Protein AF-M3C4D0-F1 (afdb_monomer_lite)

Organism: Streptomyces mobaraensis (strain ATCC 29032 / DSM 40847 / JCM 4168 / NBRC 13819 / NCIMB 11159 / IPCR 16-22) (NCBI:txid1223523)

Structure (mmCIF, N/CA/C/O backbone):
data_AF-M3C4D0-F1
#
_entry.id   AF-M3C4D0-F1
#
loop_
_atom_site.group_PDB
_atom_site.id
_atom_site.type_symbol
_atom_site.label_atom_id
_atom_site.label_alt_id
_atom_site.label_comp_id
_atom_site.label_asym_id
_atom_site.label_entity_id
_atom_site.label_seq_id
_atom_site.pdbx_PDB_ins_code
_atom_site.Cartn_x
_atom_site.Cartn_y
_atom_site.Cartn_z
_atom_site.occupancy
_atom_site.B_iso_or_equiv
_atom_site.auth_seq_id
_atom_site.auth_comp_id
_atom_site.auth_asym_id
_atom_site.auth_atom_id
_atom_site.pdbx_PDB_model_num
ATOM 1 N N . MET A 1 1 ? -4.540 38.639 2.499 1.00 37.72 1 MET A N 1
ATOM 2 C CA . MET A 1 1 ? -3.939 38.713 1.152 1.00 37.72 1 MET A CA 1
ATOM 3 C C . MET A 1 1 ? -3.276 37.371 0.884 1.00 37.72 1 MET A C 1
ATOM 5 O O . MET A 1 1 ? -2.331 37.038 1.586 1.00 37.72 1 MET A O 1
ATOM 9 N N . SER A 1 2 ? -3.838 36.569 -0.017 1.00 43.34 2 SER A N 1
ATOM 10 C CA . SER A 1 2 ? -3.264 35.296 -0.474 1.00 43.34 2 SER A CA 1
ATOM 11 C C . SER A 1 2 ? -1.932 35.503 -1.199 1.00 43.34 2 SER A C 1
ATOM 13 O O . SER A 1 2 ? -1.745 36.558 -1.806 1.00 43.34 2 SER A O 1
ATOM 15 N N . PRO A 1 3 ? -1.102 34.460 -1.310 1.00 52.19 3 PRO A N 1
ATOM 16 C CA . PRO A 1 3 ? -0.459 34.128 -2.564 1.00 52.19 3 PRO A CA 1
ATOM 17 C C . PRO A 1 3 ? -1.253 33.020 -3.267 1.00 52.19 3 PRO A C 1
ATOM 19 O O . PRO A 1 3 ? -1.739 32.069 -2.652 1.00 52.19 3 PRO A O 1
ATOM 22 N N . ALA A 1 4 ? -1.433 33.212 -4.567 1.00 44.78 4 ALA A N 1
ATOM 23 C CA . ALA A 1 4 ? -2.044 32.281 -5.494 1.00 44.78 4 ALA A CA 1
ATOM 24 C C . ALA A 1 4 ? -0.954 31.573 -6.309 1.00 44.78 4 ALA A C 1
ATOM 26 O O . ALA A 1 4 ? 0.074 32.173 -6.606 1.00 44.78 4 ALA A O 1
ATOM 27 N N . ALA A 1 5 ? -1.302 30.360 -6.741 1.00 48.38 5 ALA A N 1
ATOM 28 C CA . ALA A 1 5 ? -0.804 29.645 -7.914 1.00 48.38 5 ALA A CA 1
ATOM 29 C C . ALA A 1 5 ? 0.616 29.049 -7.869 1.00 48.38 5 ALA A C 1
ATOM 31 O O . ALA A 1 5 ? 1.618 29.748 -7.951 1.00 48.38 5 ALA A O 1
ATOM 32 N N . GLY A 1 6 ? 0.634 27.710 -7.898 1.00 41.53 6 GLY A N 1
ATOM 33 C CA . GLY A 1 6 ? 1.758 26.903 -8.371 1.00 41.53 6 GLY A CA 1
ATOM 34 C C . GLY A 1 6 ? 2.620 26.328 -7.259 1.00 41.53 6 GLY A C 1
ATOM 35 O O . GLY A 1 6 ? 3.748 26.763 -7.087 1.00 41.53 6 GLY A O 1
ATOM 36 N N . GLY A 1 7 ? 2.102 25.344 -6.517 1.00 44.56 7 GLY A N 1
ATOM 37 C CA . GLY A 1 7 ? 2.962 24.503 -5.687 1.00 44.56 7 GLY A CA 1
ATOM 38 C C . GLY A 1 7 ? 3.956 23.759 -6.578 1.00 44.56 7 GLY A C 1
ATOM 39 O O . GLY A 1 7 ? 3.548 22.988 -7.447 1.00 44.56 7 GLY A O 1
ATOM 40 N N . GLU A 1 8 ? 5.242 24.038 -6.388 1.00 45.16 8 GLU A N 1
ATOM 41 C CA . GLU A 1 8 ? 6.357 23.234 -6.882 1.00 45.16 8 GLU A CA 1
ATOM 42 C C . GLU A 1 8 ? 6.132 21.755 -6.538 1.00 45.16 8 GLU A C 1
ATOM 44 O O . GLU A 1 8 ? 5.746 21.399 -5.424 1.00 45.16 8 GLU A O 1
ATOM 49 N N . ALA A 1 9 ? 6.311 20.901 -7.542 1.00 51.12 9 ALA A N 1
ATOM 50 C CA . ALA A 1 9 ? 6.017 19.476 -7.525 1.00 51.12 9 ALA A CA 1
ATOM 51 C C . ALA A 1 9 ? 7.062 18.665 -6.735 1.00 51.12 9 ALA A C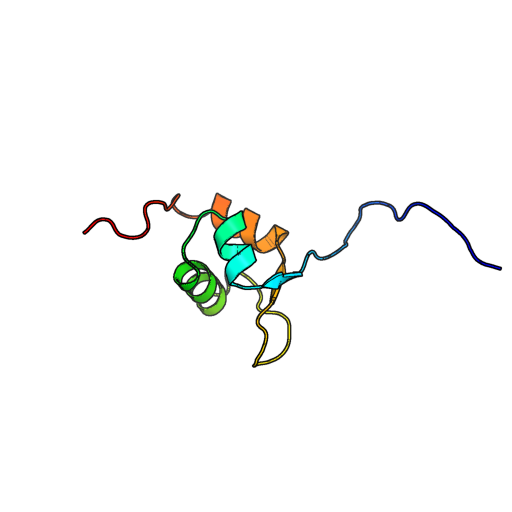 1
ATOM 53 O O . ALA A 1 9 ? 7.692 17.765 -7.280 1.00 51.12 9 ALA A O 1
ATOM 54 N N . ASP A 1 10 ? 7.200 18.952 -5.442 1.00 49.53 10 ASP A N 1
ATOM 55 C CA . ASP A 1 10 ? 8.022 18.204 -4.494 1.00 49.53 10 ASP A CA 1
ATOM 56 C C . ASP A 1 10 ? 7.162 17.798 -3.283 1.00 49.53 10 ASP A C 1
ATOM 58 O O . ASP A 1 10 ? 6.911 18.582 -2.370 1.00 49.53 10 ASP A O 1
ATOM 62 N N . GLY A 1 11 ? 6.693 16.543 -3.267 1.00 47.81 11 GLY A N 1
ATOM 63 C CA . GLY A 1 11 ? 6.242 15.886 -2.030 1.00 47.81 11 GLY A CA 1
ATOM 64 C C . GLY A 1 11 ? 4.738 15.810 -1.738 1.00 47.81 11 GLY A C 1
ATOM 65 O O . GLY A 1 11 ? 4.370 15.607 -0.582 1.00 47.81 11 GLY A O 1
ATOM 66 N N . GLU A 1 12 ? 3.843 15.911 -2.724 1.00 62.69 12 GLU A N 1
ATOM 67 C CA . GLU A 1 12 ? 2.422 15.617 -2.478 1.00 62.69 12 GLU A CA 1
ATOM 68 C C . GLU A 1 12 ? 2.196 14.093 -2.446 1.00 62.69 12 GLU A C 1
ATOM 70 O O . GLU A 1 12 ? 1.908 13.461 -3.463 1.00 62.69 12 GLU A O 1
ATOM 75 N N . THR A 1 13 ? 2.382 13.485 -1.268 1.00 69.88 13 THR A N 1
ATOM 76 C CA . THR A 1 13 ? 2.084 12.071 -0.982 1.00 69.88 13 THR A CA 1
ATOM 77 C C . THR A 1 13 ? 0.690 11.717 -1.507 1.00 69.88 13 THR A C 1
ATOM 79 O O . THR A 1 13 ? -0.334 12.047 -0.900 1.00 69.88 13 THR A O 1
ATOM 82 N N . ARG A 1 14 ? 0.630 11.018 -2.646 1.00 87.81 14 ARG A N 1
ATOM 83 C CA . ARG A 1 14 ? -0.633 10.612 -3.267 1.00 87.81 14 ARG A CA 1
ATOM 84 C C . ARG A 1 14 ? -1.142 9.347 -2.593 1.00 87.81 14 ARG A C 1
ATOM 86 O O . ARG A 1 14 ? -0.908 8.231 -3.054 1.00 87.81 14 ARG A O 1
ATOM 93 N N . LEU A 1 15 ? -1.844 9.546 -1.484 1.00 93.06 15 LEU A N 1
ATOM 94 C CA . LEU A 1 15 ? -2.464 8.473 -0.723 1.00 93.06 15 LEU A CA 1
ATOM 95 C C . LEU A 1 15 ? -3.714 7.943 -1.432 1.00 93.06 15 LEU A C 1
ATOM 97 O O . LEU A 1 15 ? -4.685 8.666 -1.649 1.00 93.06 15 LEU A O 1
ATOM 101 N N . VAL A 1 16 ? -3.705 6.653 -1.748 1.00 93.31 16 VAL A N 1
ATOM 102 C CA . VAL A 1 16 ? -4.796 5.950 -2.427 1.00 93.31 16 VAL A CA 1
ATOM 103 C C . VAL A 1 16 ? -5.301 4.775 -1.599 1.00 93.31 16 VAL A C 1
ATOM 105 O O . VAL A 1 16 ? -4.578 4.202 -0.787 1.00 93.31 16 VAL A O 1
ATOM 108 N N . THR A 1 17 ? -6.565 4.401 -1.788 1.00 95.00 17 THR A N 1
ATOM 109 C CA . THR A 1 17 ? -7.138 3.211 -1.143 1.00 95.00 17 THR A CA 1
ATOM 110 C C . THR A 1 17 ? -6.489 1.933 -1.673 1.00 95.00 17 THR A C 1
ATOM 112 O O . THR A 1 17 ? -5.891 1.924 -2.747 1.00 95.00 17 THR A O 1
ATOM 115 N N . THR A 1 18 ? -6.652 0.818 -0.955 1.00 94.06 18 THR A N 1
ATOM 116 C CA . THR A 1 18 ? -6.164 -0.501 -1.399 1.00 94.06 18 THR A CA 1
ATOM 117 C C . THR A 1 18 ? -6.627 -0.866 -2.811 1.00 94.06 18 THR A C 1
ATOM 119 O O . THR A 1 18 ? -5.862 -1.451 -3.569 1.00 94.06 18 THR A O 1
ATOM 122 N N . GLU A 1 19 ? -7.875 -0.545 -3.160 1.00 93.75 19 GLU A N 1
ATOM 123 C CA . GLU A 1 19 ? -8.451 -0.861 -4.473 1.00 93.75 19 GLU A CA 1
ATOM 124 C C . GLU A 1 19 ? -7.811 -0.030 -5.586 1.00 93.75 19 GLU A C 1
ATOM 126 O O . GLU A 1 19 ? -7.421 -0.577 -6.613 1.00 93.75 19 GLU A O 1
ATOM 131 N N . LEU A 1 20 ? -7.623 1.272 -5.359 1.00 94.62 20 LEU A N 1
ATOM 132 C CA . LEU A 1 20 ? -6.940 2.147 -6.312 1.00 94.62 20 LEU A CA 1
ATOM 133 C C . LEU A 1 20 ? -5.453 1.802 -6.445 1.00 94.62 20 LEU A C 1
ATOM 135 O O . LEU A 1 20 ? -4.926 1.810 -7.552 1.00 94.62 20 LEU A O 1
ATOM 139 N N . ALA A 1 21 ? -4.785 1.451 -5.343 1.00 93.75 21 ALA A N 1
ATOM 140 C CA . ALA A 1 21 ? -3.404 0.974 -5.361 1.00 93.75 21 ALA A CA 1
ATOM 141 C C . ALA A 1 21 ? -3.258 -0.303 -6.201 1.00 93.75 21 ALA A C 1
ATOM 143 O O . ALA A 1 21 ? -2.343 -0.416 -7.011 1.00 93.75 21 ALA A O 1
ATOM 144 N N . ALA A 1 22 ? -4.180 -1.251 -6.019 1.00 92.88 22 ALA A N 1
ATOM 145 C CA . ALA A 1 22 ? -4.226 -2.498 -6.771 1.00 92.88 22 ALA A CA 1
ATOM 146 C C . ALA A 1 22 ? -4.414 -2.238 -8.271 1.00 92.88 22 ALA A C 1
ATOM 148 O O . ALA A 1 22 ? -3.656 -2.765 -9.083 1.00 92.88 22 ALA A O 1
ATOM 149 N N . LEU A 1 23 ? -5.361 -1.363 -8.622 1.00 93.88 23 LEU A N 1
ATOM 150 C CA . LEU A 1 23 ? -5.607 -0.952 -10.001 1.00 93.88 23 LEU A CA 1
ATOM 151 C C . LEU A 1 23 ? -4.372 -0.289 -10.630 1.00 93.88 23 LEU A C 1
ATOM 153 O O . LEU A 1 23 ? -3.993 -0.645 -11.740 1.00 93.88 23 LEU A O 1
ATOM 157 N N . ALA A 1 24 ? -3.725 0.635 -9.915 1.00 91.62 24 ALA A N 1
ATOM 158 C CA . ALA A 1 24 ? -2.553 1.358 -10.408 1.00 91.62 24 ALA A CA 1
ATOM 159 C C . ALA A 1 24 ? -1.340 0.441 -10.631 1.00 91.62 24 ALA A C 1
ATOM 161 O O . ALA A 1 24 ? -0.648 0.569 -11.636 1.00 91.62 24 ALA A O 1
ATOM 162 N N . ALA A 1 25 ? -1.101 -0.504 -9.718 1.00 90.31 25 ALA A N 1
ATOM 163 C CA . ALA A 1 25 ? -0.018 -1.479 -9.841 1.00 90.31 25 ALA A CA 1
ATOM 164 C C . ALA A 1 25 ? -0.356 -2.659 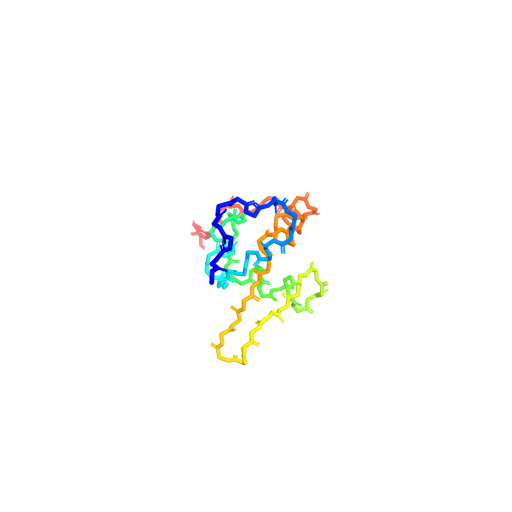-10.768 1.00 90.31 25 ALA A C 1
ATOM 166 O O . ALA A 1 25 ? 0.509 -3.496 -11.021 1.00 90.31 25 ALA A O 1
ATOM 167 N N . GLY A 1 26 ? -1.605 -2.761 -11.234 1.00 91.31 26 GLY A N 1
ATOM 168 C CA . GLY A 1 26 ? -2.081 -3.891 -12.025 1.00 91.31 26 GLY A CA 1
ATOM 169 C C . GLY A 1 26 ? -2.049 -5.212 -11.260 1.00 91.31 26 GLY A C 1
ATOM 170 O O . GLY A 1 26 ? -1.756 -6.233 -11.858 1.00 91.31 26 GLY A O 1
ATOM 171 N N . VAL A 1 27 ? -2.307 -5.210 -9.949 1.00 90.62 27 VAL A N 1
ATOM 172 C CA . VAL A 1 27 ? -2.259 -6.404 -9.083 1.00 90.62 27 VAL A CA 1
ATOM 173 C C . VAL A 1 27 ? -3.579 -6.606 -8.339 1.00 90.62 27 VAL A C 1
ATOM 175 O O . VAL A 1 27 ? -4.436 -5.730 -8.314 1.00 90.62 27 VAL A O 1
ATOM 178 N N . SER A 1 28 ? -3.754 -7.745 -7.661 1.00 90.75 28 SER A N 1
ATOM 179 C CA . SER A 1 28 ? -4.914 -7.938 -6.777 1.00 90.75 28 SER A CA 1
ATOM 180 C C . SER A 1 28 ? -4.806 -7.113 -5.474 1.00 90.75 28 SER A C 1
ATOM 182 O O . SER A 1 28 ? -3.704 -6.946 -4.936 1.00 90.75 28 SER A O 1
ATOM 184 N N . PRO A 1 29 ? -5.926 -6.692 -4.852 1.00 92.88 29 PRO A N 1
ATOM 185 C CA . PRO A 1 29 ? -5.905 -6.063 -3.525 1.00 92.88 29 PRO A CA 1
ATOM 186 C C . PRO A 1 29 ? -5.267 -6.940 -2.435 1.00 92.88 29 PRO A C 1
ATOM 188 O O . PRO A 1 29 ? -4.688 -6.427 -1.474 1.00 92.88 29 PRO A O 1
ATOM 191 N N . ALA A 1 30 ? -5.339 -8.268 -2.574 1.00 91.75 30 ALA A N 1
ATOM 192 C CA . ALA A 1 30 ? -4.678 -9.202 -1.665 1.00 91.75 30 ALA A CA 1
ATOM 193 C C . ALA A 1 30 ? -3.145 -9.089 -1.744 1.00 91.75 30 ALA A C 1
ATOM 195 O O . ALA A 1 30 ? -2.468 -9.185 -0.718 1.00 91.75 30 ALA A O 1
ATOM 196 N N . THR A 1 31 ? -2.596 -8.828 -2.933 1.00 93.50 31 THR A N 1
ATOM 197 C CA . THR A 1 31 ? -1.162 -8.579 -3.136 1.00 93.50 31 THR A CA 1
ATOM 198 C C . THR A 1 31 ? -0.716 -7.298 -2.432 1.00 93.50 31 THR A C 1
ATOM 200 O O . THR A 1 31 ? 0.280 -7.334 -1.710 1.00 93.50 31 THR A O 1
ATOM 203 N N . ILE A 1 32 ? -1.493 -6.212 -2.527 1.00 93.38 32 ILE A N 1
ATOM 204 C CA . ILE A 1 32 ? -1.227 -4.960 -1.793 1.00 93.38 32 ILE A CA 1
ATOM 205 C C . ILE A 1 32 ? -1.178 -5.215 -0.279 1.00 93.38 32 ILE A C 1
ATOM 207 O O . ILE A 1 32 ? -0.232 -4.821 0.404 1.00 93.38 32 ILE A O 1
ATOM 211 N N . ARG A 1 33 ? -2.150 -5.960 0.264 1.00 92.19 33 ARG A N 1
ATOM 212 C CA . ARG A 1 33 ? -2.159 -6.331 1.691 1.00 92.19 33 ARG A CA 1
ATOM 213 C C . ARG A 1 33 ? -0.936 -7.163 2.083 1.00 92.19 33 ARG A C 1
ATOM 215 O O . ARG A 1 33 ? -0.358 -6.905 3.134 1.00 92.19 33 ARG A O 1
ATOM 222 N N . LYS A 1 34 ? -0.513 -8.114 1.238 1.00 93.56 34 LYS A N 1
ATOM 223 C CA . LYS A 1 34 ? 0.710 -8.909 1.455 1.00 93.56 34 LYS A CA 1
ATOM 224 C C . LYS A 1 34 ? 1.970 -8.047 1.439 1.00 93.56 34 LYS A C 1
ATOM 226 O O . LYS A 1 34 ? 2.881 -8.300 2.221 1.00 93.56 34 LYS A O 1
ATOM 231 N N . TRP A 1 35 ? 2.059 -7.049 0.563 1.00 94.06 35 TRP A N 1
ATOM 232 C CA . TRP A 1 35 ? 3.183 -6.109 0.563 1.00 94.06 35 TRP A CA 1
ATOM 233 C C . TRP A 1 35 ? 3.220 -5.294 1.848 1.00 94.06 35 TRP A C 1
ATOM 235 O O . TRP A 1 35 ? 4.279 -5.190 2.460 1.00 94.06 35 TRP A O 1
ATOM 245 N N . SER A 1 36 ? 2.063 -4.811 2.299 1.00 93.00 36 SER A N 1
ATOM 246 C CA . SER A 1 36 ? 1.944 -4.083 3.561 1.00 93.00 36 SER A CA 1
ATOM 247 C C . SER A 1 36 ? 2.336 -4.948 4.761 1.00 93.00 36 SER A C 1
ATOM 249 O O . SER A 1 36 ? 3.156 -4.529 5.570 1.00 93.00 36 SER A O 1
ATOM 251 N N . SER A 1 37 ? 1.840 -6.187 4.850 1.00 91.69 37 SER A N 1
ATOM 252 C CA . SER A 1 37 ? 2.190 -7.097 5.950 1.00 91.69 37 SER A CA 1
ATOM 253 C C . SER A 1 37 ? 3.663 -7.507 5.946 1.00 91.69 37 SER A C 1
ATOM 255 O O . SER A 1 37 ? 4.210 -7.840 6.990 1.00 91.69 37 SER A O 1
ATOM 257 N N . ARG A 1 38 ? 4.305 -7.518 4.771 1.00 88.81 38 ARG A N 1
ATOM 258 C CA . ARG A 1 38 ? 5.739 -7.800 4.607 1.00 88.81 38 ARG A CA 1
ATOM 259 C C . ARG A 1 38 ? 6.620 -6.554 4.760 1.00 88.81 38 ARG A C 1
ATOM 261 O O . ARG A 1 38 ? 7.826 -6.673 4.593 1.00 88.81 38 ARG A O 1
ATOM 268 N N . GLY A 1 39 ? 6.038 -5.381 5.024 1.00 92.56 39 GLY A N 1
ATOM 269 C CA . GLY A 1 39 ? 6.775 -4.125 5.186 1.00 92.56 39 GLY A CA 1
ATOM 270 C C . GLY A 1 39 ? 7.359 -3.549 3.893 1.00 92.56 39 GLY A C 1
ATOM 271 O O . GLY A 1 39 ? 8.243 -2.707 3.961 1.00 92.56 39 GLY A O 1
ATOM 272 N N . LYS A 1 40 ? 6.895 -3.989 2.712 1.00 90.75 40 LYS A N 1
ATOM 273 C CA . LYS A 1 40 ? 7.347 -3.428 1.422 1.00 90.75 40 LYS A CA 1
ATOM 274 C C . LYS A 1 40 ? 6.730 -2.060 1.122 1.00 90.75 40 LYS A C 1
ATOM 276 O O . LYS A 1 40 ? 7.278 -1.329 0.310 1.00 90.75 40 LYS A O 1
ATOM 281 N N . ILE A 1 41 ? 5.568 -1.784 1.711 1.00 92.56 41 ILE A N 1
ATOM 282 C CA . ILE A 1 41 ? 4.810 -0.539 1.563 1.00 92.56 41 ILE A CA 1
ATOM 283 C C . ILE A 1 41 ? 4.219 -0.159 2.919 1.00 92.56 41 ILE A C 1
ATOM 285 O O . ILE A 1 41 ? 3.859 -1.034 3.720 1.00 92.56 41 ILE A O 1
ATOM 289 N N . THR A 1 42 ? 4.072 1.134 3.155 1.00 92.56 42 THR A N 1
ATOM 290 C CA . THR A 1 42 ? 3.566 1.690 4.403 1.00 92.56 42 THR A CA 1
ATOM 291 C C . THR A 1 42 ? 2.051 1.820 4.343 1.00 92.56 42 THR A C 1
ATOM 293 O O . THR A 1 42 ? 1.472 2.326 3.382 1.00 92.56 42 THR A O 1
ATOM 296 N N . ARG A 1 43 ? 1.373 1.354 5.395 1.00 91.62 43 ARG A N 1
ATOM 297 C CA . ARG A 1 43 ? -0.068 1.566 5.556 1.00 91.62 43 ARG A CA 1
ATOM 298 C C . ARG A 1 43 ? -0.311 2.874 6.300 1.00 91.62 43 ARG A C 1
ATOM 300 O O . ARG A 1 43 ? -0.009 2.972 7.486 1.00 91.62 43 ARG A O 1
ATOM 307 N N . TYR A 1 44 ? -0.970 3.809 5.635 1.00 90.50 44 TYR A N 1
ATOM 308 C CA . TYR A 1 44 ? -1.455 5.062 6.201 1.00 90.50 44 TYR A CA 1
ATOM 309 C C . TYR A 1 44 ? -2.951 4.993 6.534 1.00 90.50 44 TYR A C 1
ATOM 311 O O . TYR A 1 44 ? -3.667 4.054 6.163 1.00 90.50 44 TYR A O 1
ATOM 319 N N . GLY A 1 45 ? -3.433 6.023 7.229 1.00 84.12 45 GLY A N 1
ATOM 320 C CA . GLY A 1 45 ? -4.845 6.190 7.562 1.00 84.12 45 GLY A CA 1
ATOM 321 C C . GLY A 1 45 ? -5.312 5.382 8.776 1.00 84.12 45 GLY A C 1
ATOM 322 O O . GLY A 1 45 ? -4.537 4.758 9.502 1.00 84.12 45 GLY A O 1
ATOM 323 N N . SER A 1 46 ? -6.621 5.414 9.025 1.00 79.44 46 SER A N 1
ATOM 324 C CA . SER A 1 46 ? -7.234 4.781 10.197 1.00 79.44 46 SER A CA 1
ATOM 325 C C . SER A 1 46 ? -7.427 3.277 10.004 1.00 79.44 46 SER A C 1
ATOM 327 O O . SER A 1 46 ? -7.385 2.766 8.886 1.00 79.44 46 SER A O 1
ATOM 329 N N . THR A 1 47 ? -7.707 2.530 11.073 1.00 74.88 47 THR A N 1
ATOM 330 C CA . THR A 1 47 ? -7.978 1.078 11.012 1.00 74.88 47 THR A CA 1
ATOM 331 C C . THR A 1 47 ? -9.065 0.714 9.990 1.00 74.88 47 THR A C 1
ATOM 333 O O . THR A 1 47 ? -8.971 -0.322 9.339 1.00 74.88 47 THR A O 1
ATOM 336 N N . ARG A 1 48 ? -10.053 1.597 9.777 1.00 82.56 48 ARG A N 1
ATOM 337 C CA . A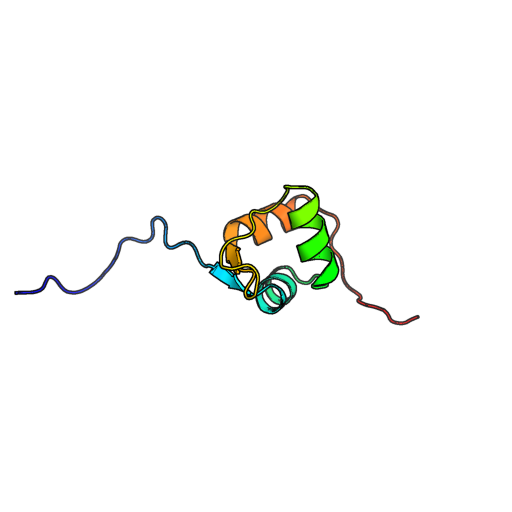RG A 1 48 ? -11.156 1.395 8.821 1.00 82.56 48 ARG A CA 1
ATOM 338 C C . ARG A 1 48 ? -10.848 1.823 7.383 1.00 82.56 48 ARG A C 1
ATOM 340 O O . ARG A 1 48 ? -11.555 1.397 6.478 1.00 82.56 48 ARG A O 1
ATOM 347 N N . ARG A 1 49 ? -9.835 2.663 7.156 1.00 82.25 49 ARG A N 1
ATOM 348 C CA . ARG A 1 49 ? -9.454 3.153 5.822 1.00 82.25 49 ARG A CA 1
ATOM 349 C C . ARG A 1 49 ? -7.945 3.068 5.654 1.00 82.25 49 ARG A C 1
ATOM 351 O O . ARG A 1 49 ? -7.222 3.973 6.058 1.00 82.25 49 ARG A O 1
ATOM 358 N N . ALA A 1 50 ? -7.501 1.957 5.075 1.00 88.50 50 ALA A N 1
ATOM 359 C CA . ALA A 1 50 ? -6.113 1.789 4.675 1.00 88.50 50 ALA A CA 1
ATOM 360 C C . ALA A 1 50 ? -5.834 2.647 3.438 1.00 88.50 50 ALA A C 1
ATOM 362 O O . ALA A 1 50 ? -6.536 2.527 2.429 1.00 88.50 50 ALA A O 1
ATOM 363 N N . LEU A 1 51 ? -4.820 3.497 3.544 1.00 93.69 51 LEU A N 1
ATOM 364 C CA . LEU A 1 51 ? -4.301 4.306 2.455 1.00 93.69 51 LEU A CA 1
ATOM 365 C C . LEU A 1 51 ? -2.834 3.952 2.209 1.00 93.69 51 LEU A C 1
ATOM 367 O O . LEU A 1 51 ? -2.131 3.559 3.137 1.00 93.69 51 LEU A O 1
ATOM 371 N N . TYR A 1 52 ? -2.383 4.093 0.971 1.00 93.44 52 TYR A N 1
ATOM 372 C CA . TYR A 1 52 ? -1.034 3.745 0.531 1.00 93.44 52 TYR A CA 1
ATOM 373 C C . TYR A 1 52 ? -0.490 4.841 -0.376 1.00 93.44 52 TYR A C 1
ATOM 375 O O . TYR A 1 52 ? -1.242 5.373 -1.191 1.00 93.44 52 TYR A O 1
ATOM 383 N N . ASP A 1 53 ? 0.791 5.176 -0.241 1.00 94.00 53 ASP A N 1
ATOM 384 C CA . ASP A 1 53 ? 1.444 6.123 -1.144 1.00 94.00 53 ASP A CA 1
ATOM 385 C C . ASP A 1 53 ? 1.649 5.470 -2.514 1.00 94.00 53 ASP A C 1
ATOM 387 O O . ASP A 1 53 ? 2.277 4.416 -2.632 1.00 94.00 53 ASP A O 1
ATOM 391 N N . LEU A 1 54 ? 1.115 6.099 -3.558 1.00 93.31 54 LEU A N 1
ATOM 392 C CA . LEU A 1 54 ? 1.209 5.606 -4.927 1.00 93.31 54 LEU A CA 1
ATOM 393 C C . LEU A 1 54 ? 2.665 5.418 -5.394 1.00 93.31 54 LEU A C 1
ATOM 395 O O . LEU A 1 54 ? 2.946 4.473 -6.123 1.00 93.31 54 LEU A O 1
ATOM 399 N N . THR A 1 55 ? 3.604 6.241 -4.938 1.00 92.38 55 THR A N 1
ATOM 400 C CA . THR A 1 55 ? 5.035 6.122 -5.255 1.00 92.38 55 THR A CA 1
ATOM 401 C C . THR A 1 55 ? 5.635 4.851 -4.657 1.00 92.38 55 THR A C 1
ATOM 403 O O . THR A 1 55 ? 6.302 4.092 -5.361 1.00 92.38 55 THR A O 1
ATOM 406 N N . GLU A 1 56 ? 5.357 4.567 -3.380 1.00 91.81 56 GLU A N 1
ATOM 407 C CA . GLU A 1 56 ? 5.792 3.319 -2.735 1.00 91.81 56 GLU A CA 1
ATOM 408 C C . GLU A 1 56 ? 5.200 2.095 -3.444 1.00 91.81 56 GLU A C 1
ATOM 410 O O . GLU A 1 56 ? 5.900 1.104 -3.657 1.00 91.81 56 GLU A O 1
ATOM 415 N N . ILE A 1 57 ? 3.928 2.176 -3.851 1.00 94.06 57 ILE A N 1
ATOM 416 C CA . ILE A 1 57 ? 3.251 1.127 -4.619 1.00 94.06 57 ILE A CA 1
ATOM 417 C C . ILE A 1 57 ? 3.975 0.859 -5.944 1.00 94.06 57 ILE A C 1
ATOM 419 O O . ILE A 1 57 ? 4.291 -0.296 -6.237 1.00 94.06 57 ILE A O 1
ATOM 423 N N . MET A 1 58 ? 4.261 1.901 -6.730 1.00 92.00 58 MET A N 1
ATOM 424 C CA . MET A 1 58 ? 4.932 1.754 -8.026 1.00 92.00 58 MET A CA 1
ATOM 425 C C . MET A 1 58 ? 6.352 1.198 -7.866 1.00 92.00 58 MET A C 1
ATOM 427 O O . MET A 1 58 ? 6.751 0.305 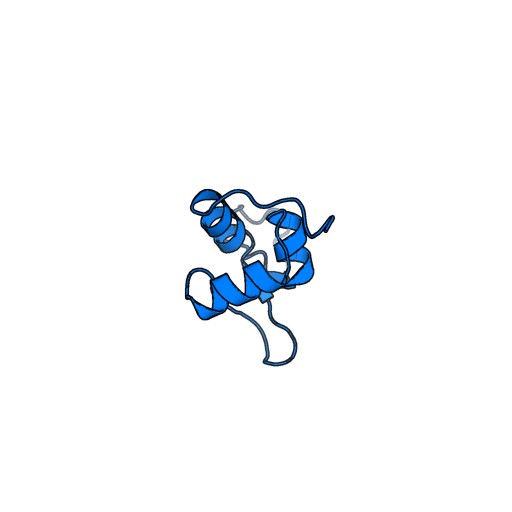-8.615 1.00 92.00 58 MET A O 1
ATOM 431 N N . ASN A 1 59 ? 7.083 1.636 -6.839 1.00 91.88 59 ASN A N 1
ATOM 432 C CA . ASN A 1 59 ? 8.407 1.101 -6.518 1.00 91.88 59 ASN A CA 1
ATOM 433 C C . ASN A 1 59 ? 8.342 -0.378 -6.107 1.00 91.88 59 ASN A C 1
ATOM 435 O O . ASN A 1 59 ? 9.141 -1.194 -6.566 1.00 91.88 59 ASN A O 1
ATOM 439 N N . ALA A 1 60 ? 7.371 -0.760 -5.274 1.00 90.25 60 ALA A N 1
ATOM 440 C CA . ALA A 1 60 ? 7.191 -2.146 -4.852 1.00 90.25 60 ALA A CA 1
ATOM 441 C C . ALA A 1 60 ? 6.812 -3.073 -6.018 1.00 90.25 60 ALA A C 1
ATOM 443 O O . ALA A 1 60 ? 7.251 -4.231 -6.033 1.00 90.25 60 ALA A O 1
ATOM 444 N N . ALA A 1 61 ? 6.030 -2.566 -6.978 1.00 87.94 61 ALA A N 1
ATOM 445 C CA . ALA A 1 61 ? 5.648 -3.266 -8.199 1.00 87.94 61 ALA A CA 1
ATOM 446 C C . ALA A 1 61 ? 6.839 -3.462 -9.146 1.00 87.94 61 ALA A C 1
ATOM 448 O O . ALA A 1 61 ? 7.019 -4.561 -9.660 1.00 87.94 61 ALA A O 1
ATOM 449 N N . ALA A 1 62 ? 7.700 -2.452 -9.305 1.00 84.06 62 ALA A N 1
ATOM 450 C CA . ALA A 1 62 ? 8.901 -2.542 -10.140 1.00 84.06 62 ALA A CA 1
ATOM 451 C C . ALA A 1 62 ? 9.914 -3.600 -9.651 1.00 84.06 62 ALA A C 1
ATOM 453 O O . ALA A 1 62 ? 10.676 -4.142 -10.446 1.00 84.06 62 ALA A O 1
ATOM 454 N N . VAL A 1 63 ? 9.919 -3.910 -8.347 1.00 73.38 63 VAL A N 1
ATOM 455 C CA . VAL A 1 63 ? 10.837 -4.880 -7.712 1.00 73.38 63 VAL A CA 1
ATOM 456 C C . VAL A 1 63 ? 10.226 -6.295 -7.606 1.00 73.38 63 VAL A C 1
ATOM 458 O O . VAL A 1 63 ? 10.907 -7.244 -7.218 1.00 73.38 63 VAL A O 1
ATOM 461 N N . GLY A 1 64 ? 8.932 -6.471 -7.890 1.00 62.84 64 GLY A N 1
ATOM 462 C CA . GLY A 1 64 ? 8.213 -7.748 -7.761 1.00 62.84 64 GLY A CA 1
ATOM 463 C C . GLY A 1 64 ? 7.796 -8.356 -9.105 1.00 62.84 64 GLY A C 1
ATOM 464 O O . GLY A 1 64 ? 7.822 -7.667 -10.117 1.00 62.84 64 GLY A O 1
ATOM 465 N N . PRO A 1 65 ? 7.395 -9.643 -9.140 1.00 56.94 65 PRO A N 1
ATOM 466 C CA . PRO A 1 65 ? 6.969 -10.278 -10.382 1.00 56.94 65 PRO A CA 1
ATOM 467 C C . PRO A 1 65 ? 5.698 -9.595 -10.890 1.00 56.94 65 PRO A C 1
ATOM 469 O O . PRO A 1 65 ? 4.777 -9.364 -10.106 1.00 56.94 65 PRO A O 1
ATOM 472 N N . THR A 1 66 ? 5.650 -9.297 -12.186 1.00 60.75 66 THR A N 1
ATOM 473 C CA . THR A 1 66 ? 4.479 -8.782 -12.906 1.00 60.75 66 THR A CA 1
ATOM 474 C C . THR A 1 66 ? 3.294 -9.740 -12.734 1.00 60.75 66 THR A C 1
ATOM 476 O O . THR A 1 66 ? 3.397 -10.879 -13.192 1.00 60.75 66 THR A O 1
ATOM 479 N N . PRO A 1 67 ? 2.162 -9.341 -12.118 1.00 58.56 67 PRO A N 1
ATOM 480 C CA . PRO A 1 67 ? 1.005 -10.219 -12.022 1.00 58.56 67 PRO A CA 1
ATOM 481 C C . PRO A 1 67 ? -0.247 -9.615 -12.667 1.00 58.56 67 PRO A C 1
ATOM 483 O O . PRO A 1 67 ? -0.938 -8.829 -12.041 1.00 58.56 67 PRO A O 1
ATOM 486 N N . PHE A 1 68 ? -0.612 -10.105 -13.851 1.00 53.19 68 PHE A N 1
ATOM 487 C CA . PHE A 1 68 ? -2.001 -10.424 -14.223 1.00 53.19 68 PHE A CA 1
ATOM 488 C C . PHE A 1 68 ? -1.920 -11.706 -15.088 1.00 53.19 68 PHE A C 1
ATOM 490 O O . PHE A 1 68 ? -0.980 -11.810 -15.875 1.00 53.19 68 PHE A O 1
ATOM 497 N N . PRO A 1 69 ? -2.803 -12.711 -14.927 1.00 52.31 69 PRO A N 1
ATOM 498 C CA . PRO A 1 69 ? -4.221 -12.532 -14.672 1.00 52.31 69 PRO A CA 1
ATOM 499 C C . PRO A 1 69 ? -4.671 -12.911 -13.262 1.00 52.31 69 PRO A C 1
ATOM 501 O O . PRO A 1 69 ? -4.238 -13.911 -12.696 1.00 52.31 69 PRO A O 1
ATOM 504 N N . ALA A 1 70 ? -5.569 -12.099 -12.705 1.00 61.31 70 ALA A N 1
ATOM 505 C CA . ALA A 1 70 ? -6.431 -12.532 -11.614 1.00 61.31 70 ALA A CA 1
ATOM 506 C C . ALA A 1 70 ? -7.388 -13.608 -12.164 1.00 61.31 70 ALA A C 1
ATOM 508 O O . ALA A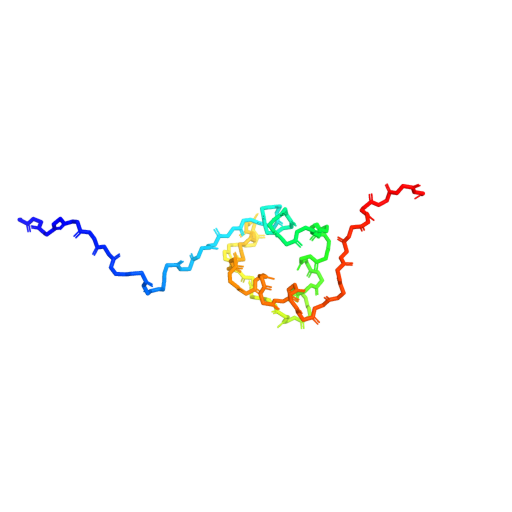 1 70 ? -8.191 -13.299 -13.035 1.00 61.31 70 ALA A O 1
ATOM 509 N N . ASP A 1 71 ? -7.199 -14.849 -11.710 1.00 56.22 71 ASP A N 1
ATOM 510 C CA . ASP A 1 71 ? -8.020 -16.059 -11.874 1.00 56.22 71 ASP A CA 1
ATOM 511 C C . ASP A 1 71 ? -8.878 -16.197 -13.150 1.00 56.22 71 ASP A C 1
ATOM 513 O O . ASP A 1 71 ? -9.951 -15.616 -13.301 1.00 56.22 71 ASP A O 1
ATOM 517 N N . GLY A 1 72 ? -8.416 -17.091 -14.030 1.00 52.91 72 GLY A N 1
ATOM 518 C CA . GLY A 1 72 ? -9.208 -17.771 -15.058 1.00 52.91 72 GLY A CA 1
ATOM 519 C C . GLY A 1 72 ? -9.210 -19.300 -14.884 1.00 52.91 72 GLY A C 1
ATOM 520 O O . GLY A 1 72 ? -9.256 -20.020 -15.880 1.00 52.91 72 GLY A O 1
ATOM 521 N N . THR A 1 73 ? -9.084 -19.821 -13.657 1.00 40.59 73 THR A N 1
ATOM 522 C CA . THR A 1 73 ? -9.177 -21.259 -13.317 1.00 40.59 73 THR A CA 1
ATOM 523 C C . THR A 1 73 ? -9.706 -21.432 -11.901 1.00 40.59 73 THR A C 1
ATOM 525 O O . THR A 1 73 ? -9.291 -20.635 -11.035 1.00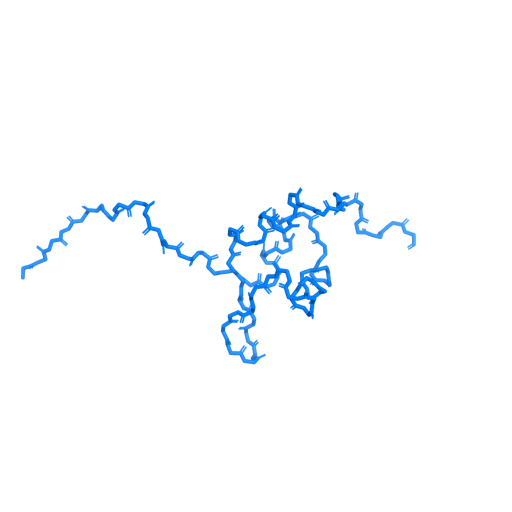 40.59 73 THR A O 1
#

InterPro domains:
  IPR009061 Putative DNA-binding domain superfamily [SSF46955] (15-59)

Foldseek 3Di:
DDDDDDDDPPDPQPKDFLVVLCVLLVHDSVVVVVCCVVVQWDFDDDPVTTITGSVSSNVSSVVDDRDDDDDPD

Secondary structure (DSSP, 8-state):
-PPPS---SS----EEEHHHHHHHHTS-HHHHHHHHHTTSSPPBS-TTS-EEEHHHHHHHHHTS---------

Radius of gyration: 15.09 Å; chains: 1; bounding box: 22×60×26 Å

pLDDT: mean 78.36, std 18.91, range [37.72, 95.0]

Sequence (73 aa):
MSPAAGGEADGETRLVTTELAALAAGVSPATIRKWSSRGKITRYGSTRRALYDLTEIMNAAAVGPTPFPADGT